Protein AF-A0A0P4VSK5-F1 (afdb_monomer_lite)

Radius of gyration: 27.65 Å; chains: 1; bounding box: 64×19×90 Å

Foldseek 3Di:
DVVVVVCVVVVVVVVCVVVCVVLCVVQQCVVVLVVVLVVVVVVLVVVLVVLVVPFDFDDDPVDTDRDDDVVSVVVNVVSVVVNVVVVVVSVVVSVVSVVVSVVVVVVVVVVVVVVVVVD

Sequence (119 aa):
MIWYLFKKYNSPLSLCQSRNHAQYTTVLPLPKTCLWLCVVGIVWVTGFALILTAGEPRKKNDGVIFVTMPFIEHMRWYHVFAFLWVTQFILACQDVTIAGAVAQWYFTRSGLHQDIKVS

Organism: Scylla olivacea (NCBI:txid85551)

InterPro domains:
  IPR007603 Choline transporter-like [PF04515] (32-109)
  IPR007603 Choline transporter-like [PTHR12385] (35-110)

pLDDT: mean 75.81, std 9.79, range [49.34, 91.19]

Structure (mmCIF, N/CA/C/O backbone):
data_AF-A0A0P4VSK5-F1
#
_entry.id   AF-A0A0P4VSK5-F1
#
loop_
_atom_site.group_PDB
_atom_site.id
_atom_site.type_symbol
_atom_site.label_atom_id
_atom_site.label_alt_id
_atom_site.label_comp_id
_atom_site.label_asym_id
_atom_site.label_entity_id
_atom_site.label_seq_id
_atom_site.pdbx_PDB_ins_code
_atom_site.Cartn_x
_atom_site.Cartn_y
_atom_site.Cartn_z
_atom_site.occupancy
_atom_site.B_iso_or_equiv
_atom_site.auth_seq_id
_atom_site.auth_comp_id
_atom_site.auth_asym_id
_atom_site.auth_atom_id
_atom_site.pdbx_PDB_model_num
ATOM 1 N N . MET A 1 1 ? -16.384 -9.013 53.818 1.00 65.75 1 MET A N 1
ATOM 2 C CA . MET A 1 1 ? -17.085 -8.114 52.869 1.00 65.75 1 MET A CA 1
ATOM 3 C C . MET A 1 1 ? -16.138 -7.487 51.836 1.00 65.75 1 MET A C 1
ATOM 5 O O . MET A 1 1 ? -16.390 -7.639 50.649 1.00 65.75 1 MET A O 1
ATOM 9 N N . ILE A 1 2 ? -15.012 -6.886 52.242 1.00 70.75 2 ILE A N 1
ATOM 10 C CA . ILE A 1 2 ? -14.027 -6.237 51.340 1.00 70.75 2 ILE A CA 1
ATOM 11 C C . ILE A 1 2 ? -13.449 -7.174 50.258 1.00 70.75 2 ILE A C 1
ATOM 13 O O . ILE A 1 2 ? -13.354 -6.785 49.099 1.00 70.75 2 ILE A O 1
ATOM 17 N N 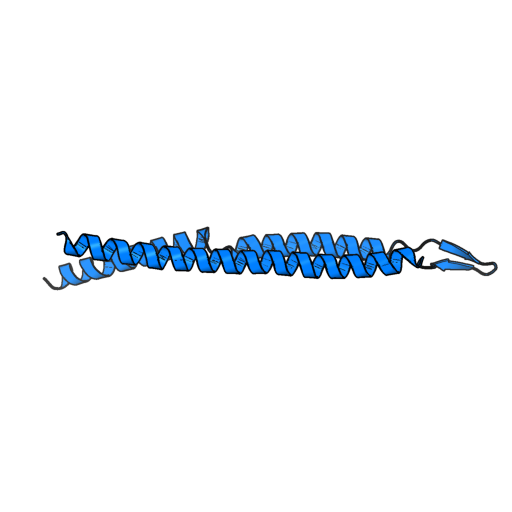. TRP A 1 3 ? -13.153 -8.437 50.589 1.00 65.19 3 TRP A N 1
ATOM 18 C CA . TRP A 1 3 ? -12.636 -9.421 49.620 1.00 65.19 3 TRP A CA 1
ATOM 19 C C . TRP A 1 3 ? -13.635 -9.757 48.496 1.00 65.19 3 TRP A C 1
ATOM 21 O O . TRP A 1 3 ? -13.253 -9.972 47.348 1.00 65.19 3 TRP A O 1
ATOM 31 N N . TYR A 1 4 ? -14.934 -9.729 48.807 1.00 70.88 4 TYR A N 1
ATOM 32 C CA . TYR A 1 4 ? -16.010 -9.955 47.838 1.00 70.88 4 TYR A CA 1
ATOM 33 C C . TYR A 1 4 ? -16.141 -8.781 46.861 1.00 70.88 4 TYR A C 1
ATOM 35 O O . TYR A 1 4 ? -16.331 -8.985 45.664 1.00 70.88 4 TYR A O 1
ATOM 43 N N . LEU A 1 5 ? -15.975 -7.554 47.364 1.00 69.44 5 LEU A N 1
ATOM 44 C CA . LEU A 1 5 ? -15.978 -6.342 46.548 1.00 69.44 5 LEU A CA 1
ATOM 45 C C . LEU A 1 5 ? -14.732 -6.263 45.657 1.00 69.44 5 LEU A C 1
ATOM 47 O O . LEU A 1 5 ? -14.860 -5.985 44.469 1.00 69.44 5 LEU A O 1
ATOM 51 N N . PHE A 1 6 ? -13.553 -6.611 46.179 1.00 74.19 6 PHE A N 1
ATOM 52 C CA . PHE A 1 6 ? -12.314 -6.663 45.396 1.00 74.19 6 PHE A CA 1
ATOM 53 C C . PHE A 1 6 ? -12.400 -7.689 44.256 1.00 74.19 6 PHE A C 1
ATOM 55 O O . PHE A 1 6 ? -12.086 -7.386 43.104 1.00 74.19 6 PHE A O 1
ATOM 62 N N . LYS A 1 7 ? -12.919 -8.890 44.546 1.00 70.12 7 LYS A N 1
ATOM 63 C CA . LYS A 1 7 ? -13.126 -9.930 43.531 1.00 70.12 7 LYS A CA 1
ATOM 64 C C . LYS A 1 7 ? -14.167 -9.518 42.488 1.00 70.12 7 LYS A C 1
ATOM 66 O O . LYS A 1 7 ? -13.972 -9.801 41.308 1.00 70.12 7 LYS A O 1
ATOM 71 N N . LYS A 1 8 ? -15.231 -8.815 42.889 1.00 70.38 8 LYS A N 1
ATOM 72 C CA . LYS A 1 8 ? -16.289 -8.324 41.990 1.00 70.38 8 LYS A CA 1
ATOM 73 C C . LYS A 1 8 ? -15.850 -7.145 41.113 1.00 70.38 8 LYS A C 1
ATOM 75 O O . LYS A 1 8 ? -16.377 -7.002 40.019 1.00 70.38 8 LYS A O 1
ATOM 80 N N . TYR A 1 9 ? -14.871 -6.348 41.545 1.00 66.19 9 TYR A N 1
ATOM 81 C CA . TYR A 1 9 ? -14.312 -5.254 40.741 1.00 66.19 9 TYR A CA 1
ATOM 82 C C . TYR A 1 9 ? -13.210 -5.728 39.776 1.00 66.19 9 TYR A C 1
ATOM 84 O O . TYR A 1 9 ? -13.137 -5.269 38.639 1.00 66.19 9 TYR A O 1
ATOM 92 N N . ASN A 1 10 ? -12.377 -6.688 40.192 1.00 65.25 10 ASN A N 1
ATOM 93 C CA . ASN A 1 10 ? -11.242 -7.160 39.388 1.00 65.25 10 ASN A CA 1
ATOM 94 C C . ASN A 1 10 ? -11.625 -8.214 38.322 1.00 65.25 10 ASN A C 1
ATOM 96 O O . ASN A 1 10 ? -10.932 -8.387 37.319 1.00 65.25 10 ASN A O 1
ATOM 100 N N . SER A 1 11 ? -12.744 -8.920 38.504 1.00 70.69 11 SER A N 1
ATOM 101 C CA . SER A 1 11 ? -13.265 -9.903 37.536 1.00 70.69 11 SER A CA 1
ATOM 102 C C . SER A 1 11 ? -13.764 -9.293 36.211 1.00 70.69 11 SER A C 1
ATOM 104 O O . SER A 1 11 ? -13.343 -9.774 35.160 1.00 70.69 11 SER A O 1
ATOM 106 N N . PRO A 1 12 ? -14.578 -8.218 36.184 1.00 67.25 12 PRO A N 1
ATOM 107 C CA . PRO A 1 12 ? -14.945 -7.560 34.931 1.00 67.25 12 PRO A CA 1
ATOM 108 C C . PRO A 1 12 ? -13.762 -6.817 34.306 1.00 67.25 12 PRO A C 1
ATOM 110 O O . PRO A 1 12 ? -13.695 -6.717 33.087 1.00 67.25 12 PRO A O 1
ATOM 113 N N . LEU A 1 13 ? -12.802 -6.339 35.109 1.00 69.56 13 LEU A N 1
ATOM 114 C CA . LEU A 1 13 ? -11.595 -5.684 34.601 1.00 69.56 13 LEU A CA 1
ATOM 115 C C . LEU A 1 13 ? -10.686 -6.674 33.858 1.00 69.56 13 LEU A C 1
ATOM 117 O O . LEU A 1 13 ? -10.235 -6.384 32.755 1.00 69.56 13 LEU A O 1
ATOM 121 N N . SER A 1 14 ? -10.479 -7.869 34.417 1.00 65.50 14 SER A N 1
ATOM 122 C CA . SER A 1 14 ? -9.711 -8.944 33.771 1.00 65.50 14 SER A CA 1
ATOM 123 C C . SER A 1 14 ? -10.427 -9.542 32.554 1.00 65.50 14 SER A C 1
ATOM 125 O O . SER A 1 14 ? -9.765 -9.852 31.564 1.00 65.50 14 SER A O 1
ATOM 127 N N . LEU A 1 15 ? -11.764 -9.622 32.564 1.00 65.38 15 LEU A N 1
ATOM 128 C CA . LEU A 1 15 ? -12.562 -9.983 31.384 1.00 65.38 15 LEU A CA 1
ATOM 129 C C . LEU A 1 15 ? -12.510 -8.903 30.298 1.00 65.38 15 LEU A C 1
ATOM 131 O O . LEU A 1 15 ? -12.319 -9.238 29.133 1.00 65.38 15 LEU A O 1
ATOM 135 N N . CYS A 1 16 ? -12.611 -7.619 30.654 1.00 61.09 16 CYS A N 1
ATOM 136 C CA . CYS A 1 16 ? -12.407 -6.513 29.720 1.00 61.09 16 CYS A CA 1
ATOM 137 C C . CYS A 1 16 ? -10.995 -6.549 29.147 1.00 61.09 16 CYS A C 1
ATOM 139 O O . CYS A 1 16 ? -10.850 -6.459 27.941 1.00 61.09 16 CYS A O 1
ATOM 141 N N . GLN A 1 17 ? -9.960 -6.751 29.960 1.00 69.50 17 GLN A N 1
ATOM 142 C CA . GLN A 1 17 ? -8.585 -6.828 29.475 1.00 69.50 17 GLN A CA 1
ATOM 143 C C . GLN A 1 17 ? -8.368 -8.036 28.553 1.00 69.50 17 GLN A C 1
ATOM 145 O O . GLN A 1 17 ? -7.828 -7.872 27.464 1.00 69.50 17 GLN A O 1
ATOM 150 N N . SER A 1 18 ? -8.859 -9.224 28.914 1.00 62.81 18 SER A N 1
ATOM 151 C CA . SER A 1 18 ? -8.782 -10.428 28.073 1.00 62.81 18 SER A CA 1
ATOM 152 C C . SER A 1 18 ? -9.552 -10.267 26.753 1.00 62.81 18 SER A C 1
ATOM 154 O O . SER A 1 18 ? -9.024 -10.579 25.684 1.00 62.81 18 SER A O 1
ATOM 156 N N . ARG A 1 19 ? -10.756 -9.680 26.796 1.00 62.22 19 ARG A N 1
ATOM 157 C CA . ARG A 1 19 ? -11.553 -9.366 25.603 1.00 62.22 19 ARG A CA 1
ATOM 158 C C . ARG A 1 19 ? -10.923 -8.251 24.774 1.00 62.22 19 ARG A C 1
ATOM 160 O O . ARG A 1 19 ? -10.973 -8.329 23.558 1.00 62.22 19 ARG A O 1
ATOM 167 N N . ASN A 1 20 ? -10.279 -7.266 25.396 1.00 62.28 20 ASN A N 1
ATOM 168 C CA . ASN A 1 20 ? -9.534 -6.205 24.722 1.00 62.28 20 ASN A CA 1
ATOM 169 C C . ASN A 1 20 ? -8.287 -6.758 24.037 1.00 62.28 20 ASN A C 1
ATOM 171 O O . ASN A 1 20 ? -8.023 -6.346 22.923 1.00 62.28 20 ASN A O 1
ATOM 175 N N . HIS A 1 21 ? -7.557 -7.706 24.633 1.00 57.56 21 HIS A N 1
ATOM 176 C CA . HIS A 1 21 ? -6.439 -8.385 23.972 1.00 57.56 21 HIS A CA 1
ATOM 177 C C . HIS A 1 21 ? -6.920 -9.243 22.796 1.00 57.56 21 HIS A C 1
ATOM 179 O O . HIS A 1 21 ? -6.344 -9.159 21.714 1.00 57.56 21 HIS A O 1
ATOM 185 N N . ALA A 1 22 ? -8.001 -10.012 22.957 1.00 59.69 22 ALA A N 1
ATOM 186 C CA . ALA A 1 22 ? -8.590 -10.788 21.865 1.00 59.69 22 ALA A CA 1
ATOM 187 C C . ALA A 1 22 ? -9.117 -9.878 20.744 1.00 59.69 22 ALA A C 1
ATOM 189 O O . ALA A 1 22 ? -8.739 -10.065 19.591 1.00 59.69 22 ALA A O 1
ATOM 190 N N . GLN A 1 23 ? -9.888 -8.838 21.090 1.00 61.38 23 GLN A N 1
ATOM 191 C CA . GLN A 1 23 ? -10.369 -7.823 20.157 1.00 61.38 23 GLN A CA 1
ATOM 192 C C . GLN A 1 23 ? -9.193 -7.115 19.488 1.00 61.38 23 GLN A C 1
ATOM 194 O O . GLN A 1 23 ? -9.170 -7.120 18.271 1.00 61.38 23 GLN A O 1
ATOM 199 N N . TYR A 1 24 ? -8.181 -6.616 20.209 1.00 56.50 24 TYR A N 1
ATOM 200 C CA . TYR A 1 24 ? -6.983 -5.996 19.621 1.00 56.50 24 TYR A CA 1
ATOM 201 C C . TYR A 1 24 ? -6.272 -6.946 18.648 1.00 56.50 24 TYR A C 1
ATOM 203 O O . TYR A 1 24 ? -5.869 -6.529 17.574 1.00 56.50 24 TYR A O 1
ATOM 211 N N . THR A 1 25 ? -6.163 -8.237 18.954 1.00 57.03 25 THR A N 1
ATOM 212 C CA . THR A 1 25 ? -5.457 -9.197 18.083 1.00 57.03 25 THR A CA 1
ATOM 213 C C . THR A 1 25 ? -6.277 -9.572 16.834 1.00 57.03 25 THR A C 1
ATOM 215 O O . THR A 1 25 ? -5.725 -9.880 15.769 1.00 57.03 25 THR A O 1
ATOM 218 N N . THR A 1 26 ? -7.610 -9.520 16.922 1.00 57.53 26 THR A N 1
ATOM 219 C CA . THR A 1 26 ? -8.513 -9.760 15.784 1.00 57.53 26 THR A CA 1
ATOM 220 C C . THR A 1 26 ? -8.815 -8.507 14.962 1.00 57.53 26 THR A C 1
ATOM 222 O O . THR A 1 26 ? -8.938 -8.628 13.747 1.00 57.53 26 THR A O 1
ATOM 225 N N . VAL A 1 27 ? -8.894 -7.328 15.592 1.00 59.00 27 VAL A N 1
ATOM 226 C CA . VAL A 1 27 ? -9.326 -6.058 14.984 1.00 59.00 27 VAL A CA 1
ATOM 227 C C . VAL A 1 27 ? -8.193 -5.081 14.716 1.00 59.00 27 VAL A C 1
ATOM 229 O O . VAL A 1 27 ? -8.394 -4.241 13.849 1.00 59.00 27 VAL A O 1
ATOM 232 N N . LEU A 1 28 ? -7.025 -5.156 15.384 1.00 62.44 28 LEU A N 1
ATOM 233 C CA . LEU A 1 28 ? -5.876 -4.392 14.896 1.00 62.44 28 LEU A CA 1
ATOM 234 C C . LEU A 1 28 ? -5.382 -5.088 13.645 1.00 62.44 28 LEU A C 1
ATOM 236 O O . LEU A 1 28 ? -4.822 -6.190 13.719 1.00 62.44 28 LEU A O 1
ATOM 240 N N . PRO A 1 29 ? -5.546 -4.438 12.488 1.00 62.81 29 PRO A N 1
ATOM 241 C CA . PRO A 1 29 ? -5.049 -4.991 11.254 1.00 62.81 29 PRO A CA 1
ATOM 242 C C . PRO A 1 29 ? -3.524 -4.932 11.233 1.00 62.81 29 PRO A C 1
ATOM 244 O O . PRO A 1 29 ? -2.943 -5.633 10.422 1.00 62.81 29 PRO A O 1
ATOM 247 N N . LEU A 1 30 ? -2.881 -4.164 12.132 1.00 65.81 30 LEU A N 1
ATOM 248 C CA . LEU A 1 30 ? -1.472 -3.766 12.066 1.00 65.81 30 LEU A CA 1
ATOM 249 C C . LEU A 1 30 ? -0.514 -4.871 11.591 1.00 65.81 30 LEU A C 1
ATOM 251 O O . LEU A 1 30 ? 0.204 -4.619 10.629 1.00 65.81 30 LEU A O 1
ATOM 255 N N . PRO A 1 31 ? -0.502 -6.103 12.145 1.00 70.12 31 PRO A N 1
ATOM 256 C CA . PRO A 1 31 ? 0.433 -7.117 11.656 1.00 70.12 31 PRO A CA 1
ATOM 257 C C . PRO A 1 31 ? 0.059 -7.628 10.254 1.00 70.12 31 PRO A C 1
ATOM 259 O O . PRO A 1 31 ? 0.923 -7.876 9.417 1.00 70.12 31 PRO A O 1
ATOM 262 N N . LYS A 1 32 ? -1.242 -7.777 9.988 1.00 72.50 32 LYS A N 1
ATOM 263 C CA . LYS A 1 32 ? -1.802 -8.374 8.768 1.00 72.50 32 LYS A CA 1
ATOM 264 C C . LYS A 1 32 ? -1.806 -7.381 7.597 1.00 72.50 32 LYS A C 1
ATOM 266 O O . LYS A 1 32 ? -1.516 -7.761 6.468 1.00 72.50 32 LYS A O 1
ATOM 271 N N . THR A 1 33 ? -2.083 -6.104 7.851 1.00 76.69 33 THR A N 1
ATOM 272 C CA . THR A 1 33 ? -2.061 -5.039 6.841 1.00 76.69 33 THR A CA 1
ATOM 273 C C . THR A 1 33 ? -0.654 -4.572 6.527 1.00 76.69 33 THR A C 1
ATOM 275 O O . THR A 1 33 ? -0.389 -4.275 5.366 1.00 76.69 33 THR A O 1
ATOM 278 N N . CYS A 1 34 ? 0.271 -4.586 7.496 1.00 77.19 34 CYS A N 1
ATOM 279 C CA . CYS A 1 34 ? 1.691 -4.395 7.199 1.00 77.19 34 CYS A CA 1
ATOM 280 C C . CYS A 1 34 ? 2.208 -5.485 6.254 1.00 77.19 34 CYS A C 1
ATOM 282 O O . CYS A 1 34 ? 2.873 -5.160 5.279 1.00 77.19 34 CYS A O 1
ATOM 284 N N . LEU A 1 35 ? 1.835 -6.755 6.464 1.00 82.38 35 LEU A N 1
ATOM 285 C CA . LEU A 1 35 ? 2.173 -7.839 5.531 1.00 82.38 35 LEU A CA 1
ATOM 286 C C . LEU A 1 35 ? 1.628 -7.580 4.119 1.00 82.38 35 LEU A C 1
ATOM 288 O O . LEU A 1 35 ? 2.367 -7.722 3.148 1.00 82.38 35 LEU A O 1
ATOM 292 N N . TRP A 1 36 ? 0.368 -7.151 3.995 1.00 81.56 36 TRP A N 1
ATOM 293 C CA . TRP A 1 36 ? -0.225 -6.835 2.692 1.00 81.56 36 TRP A CA 1
ATOM 294 C C . TRP A 1 36 ? 0.478 -5.663 1.993 1.00 81.56 36 TRP A C 1
ATOM 296 O O . TRP A 1 36 ? 0.798 -5.754 0.809 1.00 81.56 36 TRP A O 1
ATOM 306 N N . LEU A 1 37 ? 0.800 -4.597 2.731 1.00 83.31 37 LEU A N 1
ATOM 307 C CA . LEU A 1 37 ? 1.578 -3.466 2.219 1.00 83.31 37 LEU A CA 1
ATOM 308 C C . LEU A 1 37 ? 2.981 -3.888 1.770 1.00 83.31 37 LEU A C 1
ATOM 310 O O . LEU A 1 37 ? 3.435 -3.451 0.715 1.00 83.31 37 LEU A O 1
ATOM 314 N N . CYS A 1 38 ? 3.655 -4.756 2.528 1.00 85.62 38 CYS A N 1
ATOM 315 C CA . CYS A 1 38 ? 4.967 -5.281 2.158 1.00 85.62 38 CYS A CA 1
ATOM 316 C C . CYS A 1 38 ? 4.904 -6.118 0.875 1.00 85.62 38 CYS A C 1
ATOM 318 O O . CYS A 1 38 ? 5.738 -5.930 -0.004 1.00 85.62 38 CYS A O 1
ATOM 320 N N . VAL A 1 39 ? 3.910 -7.001 0.731 1.00 88.31 39 VAL A N 1
ATOM 321 C CA . VAL A 1 39 ? 3.731 -7.817 -0.484 1.00 88.31 39 VAL A CA 1
ATOM 322 C C . VAL A 1 39 ? 3.449 -6.935 -1.699 1.00 88.31 39 VAL A C 1
ATOM 324 O O . VAL A 1 39 ? 4.107 -7.088 -2.726 1.00 88.31 39 VAL A O 1
ATOM 327 N N . VAL A 1 40 ? 2.528 -5.975 -1.573 1.00 87.00 40 VAL A N 1
ATOM 328 C CA . VAL A 1 40 ? 2.234 -5.007 -2.641 1.00 87.00 40 VAL A CA 1
ATOM 329 C C . VAL A 1 40 ? 3.485 -4.198 -2.990 1.00 87.00 40 VAL A C 1
ATOM 331 O O . VAL A 1 40 ? 3.792 -4.038 -4.167 1.00 87.00 40 VAL A O 1
ATOM 334 N N . GLY A 1 41 ? 4.250 -3.757 -1.988 1.00 87.62 41 GLY A N 1
ATOM 335 C CA . GLY A 1 41 ? 5.521 -3.063 -2.180 1.00 87.62 41 GLY A CA 1
ATOM 336 C C . GLY A 1 41 ? 6.547 -3.899 -2.946 1.00 87.62 41 GLY A C 1
ATOM 337 O O . GLY A 1 41 ? 7.139 -3.399 -3.896 1.00 87.62 41 GLY A O 1
ATOM 338 N N . ILE A 1 42 ? 6.722 -5.177 -2.594 1.00 90.00 42 ILE A N 1
ATOM 339 C CA . ILE A 1 42 ? 7.660 -6.085 -3.275 1.00 90.00 42 ILE A CA 1
ATOM 340 C C . ILE A 1 42 ? 7.255 -6.282 -4.738 1.00 90.00 42 ILE A C 1
ATOM 342 O O . ILE A 1 42 ? 8.080 -6.075 -5.625 1.00 90.00 42 ILE A O 1
ATOM 346 N N . VAL A 1 43 ? 5.985 -6.616 -4.998 1.00 89.06 43 VAL A N 1
ATOM 347 C CA . VAL A 1 43 ? 5.464 -6.790 -6.366 1.00 89.06 43 VAL A CA 1
ATOM 348 C C . VAL A 1 43 ? 5.659 -5.511 -7.185 1.00 89.06 43 VAL A C 1
ATOM 350 O O . VAL A 1 43 ? 6.064 -5.570 -8.347 1.00 89.06 43 VAL A O 1
ATOM 353 N N . TRP A 1 44 ? 5.440 -4.347 -6.569 1.00 87.56 44 TRP A N 1
ATOM 354 C CA . TRP A 1 44 ? 5.608 -3.059 -7.232 1.00 87.56 44 TRP A CA 1
ATOM 355 C C . TRP A 1 44 ? 7.068 -2.725 -7.550 1.00 87.56 44 TRP A C 1
ATOM 357 O O . TRP A 1 44 ? 7.374 -2.265 -8.650 1.00 87.56 44 TRP A O 1
ATOM 367 N N . VAL A 1 45 ? 7.983 -2.989 -6.613 1.00 87.88 45 VAL A N 1
ATOM 368 C CA . VAL A 1 45 ? 9.429 -2.809 -6.812 1.00 87.88 45 VAL A CA 1
ATOM 369 C C . VAL A 1 45 ? 9.929 -3.714 -7.935 1.00 87.88 45 VAL A C 1
ATOM 371 O O . VAL A 1 45 ? 10.702 -3.259 -8.778 1.00 87.88 45 VAL A O 1
ATOM 374 N N . THR A 1 46 ? 9.449 -4.959 -8.011 1.00 87.81 46 THR A N 1
ATOM 375 C CA . THR A 1 46 ? 9.753 -5.852 -9.137 1.00 87.81 46 THR A CA 1
ATOM 376 C C . THR A 1 46 ? 9.238 -5.275 -10.457 1.00 87.81 46 THR A C 1
ATOM 378 O O . THR A 1 46 ? 9.997 -5.218 -11.420 1.00 87.81 46 THR A O 1
ATOM 381 N N . GLY A 1 47 ? 8.000 -4.772 -10.506 1.00 87.12 47 GLY A N 1
ATOM 382 C CA . GLY A 1 47 ? 7.450 -4.113 -11.698 1.00 87.12 47 GLY A CA 1
ATOM 383 C C . GLY A 1 47 ? 8.275 -2.903 -12.151 1.00 87.12 47 GLY A C 1
ATOM 384 O O . GLY A 1 47 ? 8.597 -2.770 -13.331 1.00 87.12 47 GLY A O 1
ATOM 385 N N . PHE A 1 48 ? 8.708 -2.061 -11.211 1.00 86.00 48 PHE A N 1
ATOM 386 C CA . PHE A 1 48 ? 9.575 -0.923 -11.510 1.00 86.00 48 PHE A CA 1
ATOM 387 C C . PHE A 1 48 ? 10.953 -1.363 -12.030 1.00 86.00 48 PHE A C 1
ATOM 389 O O . PHE A 1 48 ? 11.439 -0.815 -13.017 1.00 86.00 48 PHE A O 1
ATOM 396 N N . ALA A 1 49 ? 11.560 -2.390 -11.426 1.00 85.38 49 ALA A N 1
ATOM 397 C CA . ALA A 1 49 ? 12.839 -2.946 -11.872 1.00 85.38 49 ALA A CA 1
ATOM 398 C C . ALA A 1 49 ? 12.766 -3.516 -13.302 1.00 85.38 49 ALA A C 1
ATOM 400 O O . ALA A 1 49 ? 13.696 -3.335 -14.094 1.00 85.38 49 ALA A O 1
ATOM 401 N N . LEU A 1 50 ? 11.643 -4.149 -13.659 1.00 85.00 50 LEU A N 1
ATOM 402 C CA . LEU A 1 50 ? 11.387 -4.625 -15.020 1.00 85.00 50 LEU A CA 1
ATOM 403 C C . LEU A 1 50 ? 11.294 -3.463 -16.020 1.00 85.00 50 LEU A C 1
ATOM 405 O O . LEU A 1 50 ? 11.898 -3.537 -17.087 1.00 85.00 50 LEU A O 1
ATOM 409 N N . ILE A 1 51 ? 10.621 -2.363 -15.662 1.00 85.25 51 ILE A N 1
ATOM 410 C CA . ILE A 1 51 ? 10.518 -1.164 -16.515 1.00 85.25 51 ILE A CA 1
ATOM 411 C C . ILE A 1 51 ? 11.888 -0.510 -16.737 1.00 85.25 51 ILE A C 1
ATOM 413 O O . ILE A 1 51 ? 12.184 -0.077 -17.848 1.00 85.25 51 ILE A O 1
ATOM 417 N N . LEU A 1 52 ? 12.744 -0.466 -15.711 1.00 80.38 52 LEU A N 1
ATOM 418 C CA . LEU A 1 52 ? 14.107 0.065 -15.842 1.00 80.38 52 LEU A CA 1
ATOM 419 C C . LEU A 1 52 ? 14.991 -0.787 -16.762 1.00 80.38 52 LEU A C 1
ATOM 421 O O . LEU A 1 52 ? 15.898 -0.262 -17.401 1.00 80.38 52 LEU A O 1
ATOM 425 N N . THR A 1 53 ? 14.719 -2.090 -16.832 1.00 81.25 53 THR A N 1
ATOM 426 C CA . THR A 1 53 ? 15.499 -3.054 -17.622 1.00 81.25 53 THR A CA 1
ATOM 427 C C . THR A 1 53 ? 14.995 -3.169 -19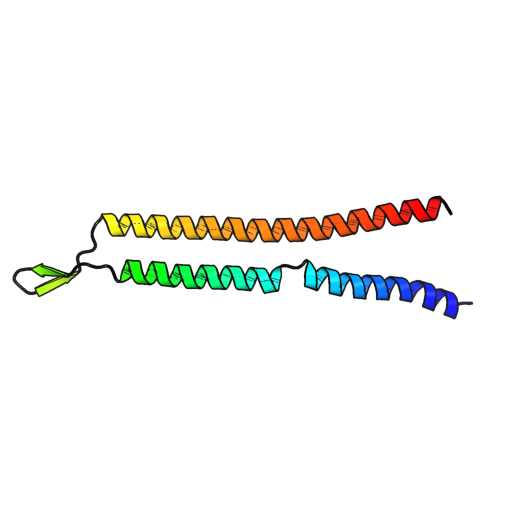.068 1.00 81.25 53 THR A C 1
ATOM 429 O O . THR A 1 53 ? 15.702 -3.686 -19.926 1.00 81.25 53 THR A O 1
ATOM 432 N N . ALA A 1 54 ? 13.806 -2.644 -19.380 1.00 77.56 54 ALA A N 1
ATOM 433 C CA . ALA A 1 54 ? 13.140 -2.760 -20.683 1.00 77.56 54 ALA A CA 1
ATOM 434 C C . ALA A 1 54 ? 13.762 -1.919 -21.829 1.00 77.56 54 ALA A C 1
ATOM 436 O O . ALA A 1 54 ? 13.086 -1.608 -22.808 1.00 77.56 54 ALA A O 1
ATOM 437 N N . GLY A 1 55 ? 15.035 -1.524 -21.732 1.00 71.25 55 GLY A N 1
ATOM 438 C CA . GLY A 1 55 ? 15.721 -0.758 -22.776 1.00 71.25 55 GLY A CA 1
ATOM 439 C C . GLY A 1 55 ? 15.991 -1.594 -24.032 1.00 71.25 55 GLY A C 1
ATOM 440 O O . GLY A 1 55 ? 16.630 -2.641 -23.958 1.00 71.25 55 GLY A O 1
ATOM 441 N N . GLU A 1 56 ? 15.558 -1.119 -25.203 1.00 70.19 56 GLU A N 1
ATOM 442 C CA . GLU A 1 56 ? 15.836 -1.794 -26.476 1.00 70.19 56 GLU A CA 1
ATOM 443 C C . GLU A 1 56 ? 17.255 -1.473 -26.988 1.00 70.19 56 GLU A C 1
ATOM 445 O O . GLU A 1 56 ? 17.638 -0.296 -27.066 1.00 70.19 56 GLU A O 1
ATOM 450 N N . PRO A 1 57 ? 18.051 -2.490 -27.378 1.00 68.31 57 PRO A N 1
ATOM 451 C CA . PRO A 1 57 ? 19.366 -2.274 -27.966 1.00 68.31 57 PRO A CA 1
ATOM 452 C C . PRO A 1 57 ? 19.222 -1.755 -29.402 1.00 68.31 57 PRO A C 1
ATOM 454 O O . PRO A 1 57 ? 18.844 -2.485 -30.318 1.00 68.31 57 PRO A O 1
ATOM 457 N N . ARG A 1 58 ? 19.570 -0.485 -29.629 1.00 70.56 58 ARG A N 1
ATOM 458 C CA . ARG A 1 58 ? 19.644 0.106 -30.971 1.00 70.56 58 ARG A CA 1
ATOM 459 C C . ARG A 1 58 ? 21.086 0.074 -31.461 1.00 70.56 58 ARG A C 1
ATOM 461 O O . ARG A 1 58 ? 21.984 0.654 -30.848 1.00 70.56 58 ARG A O 1
ATOM 468 N N . LYS A 1 59 ? 21.310 -0.603 -32.589 1.00 67.75 59 LYS A N 1
ATOM 469 C CA . LYS A 1 59 ? 22.621 -0.662 -33.244 1.00 67.75 59 LYS A CA 1
ATOM 470 C C . LYS A 1 59 ? 22.907 0.692 -33.900 1.00 67.75 59 LYS A C 1
ATOM 472 O O . LYS A 1 59 ? 22.173 1.118 -34.789 1.00 67.75 59 LYS A O 1
ATOM 477 N N . LYS A 1 60 ? 23.952 1.376 -33.445 1.00 69.31 60 LYS A N 1
ATOM 478 C CA . LYS A 1 60 ? 24.520 2.566 -34.089 1.00 69.31 60 LYS A CA 1
ATOM 479 C C . LYS A 1 60 ? 25.858 2.161 -34.716 1.00 69.31 60 LYS A C 1
ATOM 481 O O . LYS A 1 60 ? 26.462 1.195 -34.262 1.00 69.31 60 LYS A O 1
ATOM 486 N N . ASN A 1 61 ? 26.295 2.859 -35.767 1.00 73.00 61 ASN A N 1
ATOM 487 C CA . ASN A 1 61 ? 27.454 2.465 -36.587 1.00 73.00 61 ASN A CA 1
ATOM 488 C C 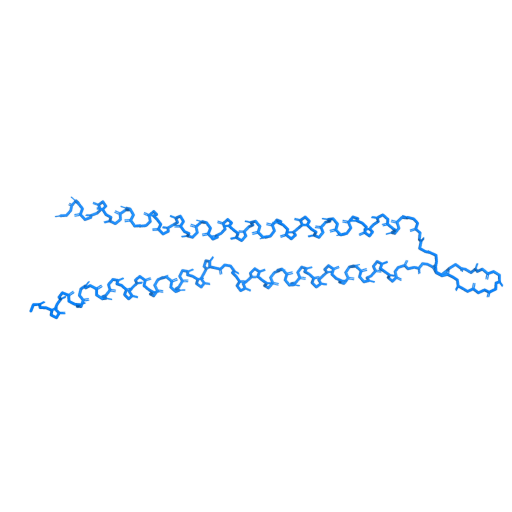. ASN A 1 61 ? 28.737 2.133 -35.788 1.00 73.00 61 ASN A C 1
ATOM 490 O O . ASN A 1 61 ? 29.499 1.295 -36.251 1.00 73.00 61 ASN A O 1
ATOM 494 N N . ASP A 1 62 ? 28.904 2.677 -34.574 1.00 73.69 62 ASP A N 1
ATOM 495 C CA . ASP A 1 62 ? 30.073 2.445 -33.709 1.00 73.69 62 ASP A CA 1
ATOM 496 C C . ASP A 1 62 ? 29.759 1.743 -32.363 1.00 73.69 62 ASP A C 1
ATOM 498 O O . ASP A 1 62 ? 30.596 1.729 -31.463 1.00 73.69 62 ASP A O 1
ATOM 502 N N . GLY A 1 63 ? 28.561 1.163 -32.171 1.00 71.56 63 GLY A N 1
ATOM 503 C CA . GLY A 1 63 ? 28.227 0.443 -30.929 1.00 71.56 63 GLY A CA 1
ATOM 504 C C . GLY A 1 63 ? 26.738 0.163 -30.687 1.00 71.56 63 GLY A C 1
ATOM 505 O O . GLY A 1 63 ? 25.865 0.550 -31.465 1.00 71.56 63 GLY A O 1
ATOM 506 N N . VAL A 1 64 ? 26.429 -0.519 -29.580 1.00 75.12 64 VAL A N 1
ATOM 507 C CA . VAL A 1 64 ? 25.048 -0.762 -29.126 1.00 75.12 64 VAL A CA 1
ATOM 508 C C . VAL A 1 64 ? 24.696 0.275 -28.064 1.00 75.12 64 VAL A C 1
ATOM 510 O O . VAL A 1 64 ? 25.327 0.319 -27.013 1.00 75.12 64 VAL A O 1
ATOM 513 N N . ILE A 1 65 ? 23.696 1.111 -28.341 1.00 73.44 65 ILE A N 1
ATOM 514 C CA . ILE A 1 65 ? 23.155 2.073 -27.375 1.00 73.44 65 ILE A CA 1
ATOM 515 C C . ILE A 1 65 ? 21.754 1.633 -26.954 1.00 73.44 65 ILE A C 1
ATOM 517 O O . ILE A 1 65 ? 20.914 1.316 -27.796 1.00 73.44 65 ILE A O 1
ATOM 521 N N . PHE A 1 66 ? 21.494 1.619 -25.649 1.00 70.19 66 PHE A N 1
ATOM 522 C CA . PHE A 1 66 ? 20.156 1.392 -25.109 1.00 70.19 66 PHE A CA 1
ATOM 523 C C . PHE A 1 66 ? 19.406 2.719 -25.128 1.00 70.19 66 PHE A C 1
ATOM 525 O O . PHE A 1 66 ? 19.742 3.639 -24.384 1.00 70.19 66 PHE A O 1
ATOM 532 N N . VAL A 1 67 ? 18.432 2.848 -26.027 1.00 68.94 67 VAL A N 1
ATOM 533 C CA . VAL A 1 67 ? 17.630 4.070 -26.146 1.00 68.94 67 VAL A CA 1
ATOM 534 C C . VAL A 1 67 ? 16.273 3.805 -25.518 1.00 68.94 67 VAL A C 1
ATOM 536 O O . VAL A 1 67 ? 15.484 3.023 -26.044 1.00 68.94 67 VAL A O 1
ATOM 539 N N . THR A 1 68 ? 15.988 4.472 -24.403 1.00 67.56 68 THR A N 1
ATOM 540 C CA . THR A 1 68 ? 14.668 4.421 -23.772 1.00 67.56 68 THR A CA 1
ATOM 541 C C . THR A 1 68 ? 13.650 5.104 -24.679 1.00 67.56 68 THR A C 1
ATOM 543 O O . THR A 1 68 ? 13.790 6.278 -25.026 1.00 67.56 68 THR A O 1
ATOM 546 N N . MET A 1 69 ? 12.622 4.365 -25.090 1.00 73.06 69 MET A N 1
ATOM 547 C CA . MET A 1 69 ? 11.537 4.909 -25.902 1.00 73.06 69 MET A CA 1
ATOM 548 C C . MET A 1 69 ? 10.711 5.915 -25.080 1.00 73.06 69 MET A C 1
ATOM 550 O O . MET A 1 69 ? 10.459 5.666 -23.899 1.00 73.06 69 MET A O 1
ATOM 554 N N . PRO A 1 70 ? 10.207 7.012 -25.678 1.00 74.56 70 PRO A N 1
ATOM 555 C CA . PRO A 1 70 ? 9.394 8.005 -24.962 1.00 74.56 70 PRO A CA 1
ATOM 556 C C . PRO A 1 70 ? 8.113 7.406 -24.353 1.00 74.56 70 PRO A C 1
ATOM 558 O O . PRO A 1 70 ? 7.577 7.931 -23.380 1.00 74.56 70 PRO A O 1
ATOM 561 N N . PHE A 1 71 ? 7.640 6.276 -24.881 1.00 76.75 71 PHE A N 1
ATOM 562 C CA . PHE A 1 71 ? 6.537 5.502 -24.311 1.00 76.75 71 PHE A CA 1
ATOM 563 C C . PHE A 1 71 ? 6.866 4.915 -22.923 1.00 76.75 71 PHE A C 1
ATOM 565 O O . PHE A 1 71 ? 6.035 4.961 -22.016 1.00 76.75 71 PHE A O 1
ATOM 572 N N . ILE A 1 72 ? 8.096 4.424 -22.725 1.00 79.19 72 ILE A N 1
ATOM 573 C CA . ILE A 1 72 ? 8.550 3.838 -21.452 1.00 79.19 72 ILE A CA 1
ATOM 574 C C . ILE A 1 72 ? 8.688 4.919 -20.369 1.00 79.19 72 ILE A C 1
ATOM 576 O O . ILE A 1 72 ? 8.334 4.686 -19.213 1.00 79.19 72 ILE A O 1
ATOM 580 N N . GLU A 1 73 ? 9.119 6.128 -20.745 1.00 78.69 73 GLU A N 1
ATOM 581 C CA . GLU A 1 73 ? 9.179 7.294 -19.847 1.00 78.69 73 GLU A CA 1
ATOM 582 C C . GLU A 1 73 ? 7.800 7.634 -19.249 1.00 78.69 73 GLU A C 1
ATOM 584 O O . GLU A 1 73 ? 7.687 7.867 -18.043 1.00 78.69 73 GLU A O 1
ATOM 589 N N . HIS A 1 74 ? 6.736 7.593 -20.061 1.00 82.56 74 HIS A N 1
ATOM 590 C CA . HIS A 1 74 ? 5.370 7.838 -19.587 1.00 82.56 74 HIS A CA 1
ATOM 591 C C . HIS A 1 74 ? 4.874 6.709 -18.676 1.00 82.56 74 HIS A C 1
ATOM 593 O O . HIS A 1 74 ? 4.332 6.979 -17.603 1.00 82.56 74 HIS A O 1
ATOM 599 N N . MET A 1 75 ? 5.102 5.442 -19.049 1.00 84.62 75 MET A N 1
ATOM 600 C CA . MET A 1 75 ? 4.730 4.289 -18.215 1.00 84.62 75 MET A CA 1
ATOM 601 C C . MET A 1 75 ? 5.353 4.342 -16.815 1.00 84.62 75 MET A C 1
ATOM 603 O O . MET A 1 75 ? 4.698 3.963 -15.841 1.00 84.62 75 MET A O 1
ATOM 607 N N . ARG A 1 76 ? 6.589 4.846 -16.701 1.00 83.81 76 ARG A N 1
ATOM 608 C CA . ARG A 1 76 ? 7.290 4.999 -15.420 1.00 83.81 76 ARG A CA 1
ATOM 609 C C . ARG A 1 76 ? 6.549 5.948 -14.475 1.00 83.81 76 ARG A C 1
ATOM 611 O O . ARG A 1 76 ? 6.368 5.622 -13.304 1.00 83.81 76 ARG A O 1
ATOM 618 N N . TRP A 1 77 ? 6.071 7.084 -14.984 1.00 84.50 77 TRP A N 1
ATOM 619 C CA . TRP A 1 77 ? 5.294 8.049 -14.198 1.00 84.50 77 TRP A CA 1
ATOM 620 C C . TRP A 1 77 ? 3.932 7.500 -13.772 1.00 84.50 77 TRP A C 1
ATOM 622 O O . TRP A 1 77 ? 3.552 7.640 -12.607 1.00 84.50 77 TRP A O 1
ATOM 632 N N . TYR A 1 78 ? 3.230 6.812 -14.678 1.00 87.19 78 TYR A N 1
ATOM 633 C CA . TYR A 1 78 ? 1.970 6.143 -14.342 1.00 87.19 78 TYR A CA 1
ATOM 634 C C . TYR A 1 78 ? 2.154 5.079 -13.258 1.00 87.19 78 TYR A C 1
ATOM 636 O O . TYR A 1 78 ? 1.311 4.968 -12.369 1.00 87.19 78 TYR A O 1
ATOM 644 N N . HIS A 1 79 ? 3.271 4.344 -13.276 1.00 87.81 79 HIS A N 1
ATOM 645 C CA . HIS A 1 79 ? 3.581 3.384 -12.220 1.00 87.81 79 HIS A CA 1
ATOM 646 C C . HIS A 1 79 ? 3.771 4.067 -10.852 1.00 87.81 79 HIS A C 1
ATOM 648 O O . HIS A 1 79 ? 3.214 3.636 -9.845 1.00 87.81 79 HIS A O 1
ATOM 654 N N . VAL A 1 80 ? 4.521 5.165 -10.779 1.00 85.94 80 VAL A N 1
ATOM 655 C CA . VAL A 1 80 ? 4.712 5.869 -9.497 1.00 85.94 80 VAL A CA 1
ATOM 656 C C . VAL A 1 80 ? 3.385 6.418 -8.963 1.00 85.94 80 VAL A C 1
ATOM 658 O O . VAL A 1 80 ? 3.085 6.270 -7.778 1.00 85.94 80 VAL A O 1
ATOM 661 N N . PHE A 1 81 ? 2.554 6.994 -9.833 1.00 91.19 81 PHE A N 1
ATOM 662 C CA . PHE A 1 81 ? 1.255 7.529 -9.433 1.00 91.19 81 PHE A CA 1
ATOM 663 C C . PHE A 1 81 ? 0.294 6.434 -8.945 1.00 91.19 81 PHE A C 1
ATOM 665 O O . PHE A 1 81 ? -0.338 6.592 -7.901 1.00 91.19 81 PHE A O 1
ATOM 672 N N . ALA A 1 82 ? 0.222 5.299 -9.647 1.00 87.88 82 ALA A N 1
ATOM 673 C CA . ALA A 1 82 ? -0.607 4.165 -9.242 1.00 87.88 82 ALA A CA 1
ATOM 674 C C . ALA A 1 82 ? -0.186 3.597 -7.875 1.00 87.88 82 ALA A C 1
ATOM 676 O O . ALA A 1 82 ? -1.043 3.274 -7.053 1.00 87.88 82 ALA A O 1
ATOM 677 N N . PHE A 1 83 ? 1.118 3.540 -7.589 1.00 86.81 83 PHE A N 1
ATOM 678 C CA . PHE A 1 83 ? 1.620 3.120 -6.280 1.00 86.81 83 PHE A CA 1
ATOM 679 C C . PHE A 1 83 ? 1.194 4.057 -5.153 1.00 86.81 83 PHE A C 1
ATOM 681 O O . PHE A 1 83 ? 0.670 3.613 -4.129 1.00 86.81 83 PHE A O 1
ATOM 688 N N . LEU A 1 84 ? 1.392 5.364 -5.344 1.00 88.19 84 LEU A N 1
ATOM 689 C CA . LEU A 1 84 ? 0.964 6.374 -4.378 1.00 88.19 84 LEU A CA 1
ATOM 690 C C . LEU A 1 84 ? -0.549 6.298 -4.147 1.00 88.19 84 LEU A C 1
ATOM 692 O O . LEU A 1 84 ? -1.002 6.364 -3.012 1.00 88.19 84 LEU A O 1
ATOM 696 N N . TRP A 1 85 ? -1.329 6.071 -5.201 1.00 89.75 85 TRP A N 1
ATOM 69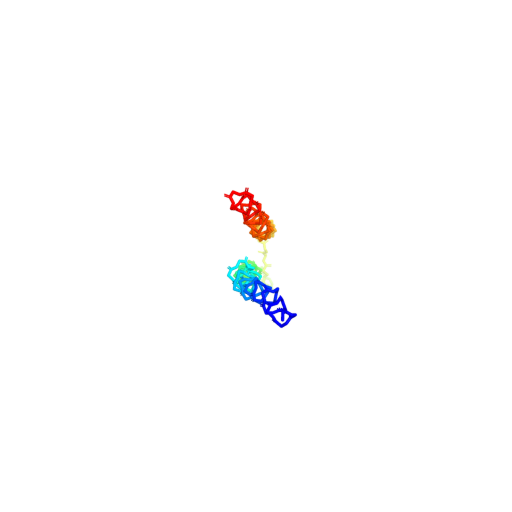7 C CA . TRP A 1 85 ? -2.776 5.927 -5.089 1.00 89.75 85 TRP A CA 1
ATOM 698 C C . TRP A 1 85 ? -3.190 4.699 -4.264 1.00 89.75 85 TRP A C 1
ATOM 700 O O . TRP A 1 85 ? -3.975 4.803 -3.320 1.00 89.75 85 TRP A O 1
ATOM 710 N N . VAL A 1 86 ? -2.645 3.524 -4.588 1.00 88.31 86 VAL A N 1
ATOM 711 C CA . VAL A 1 86 ? -2.991 2.263 -3.912 1.00 88.31 86 VAL A CA 1
ATOM 712 C C . VAL A 1 86 ? -2.538 2.265 -2.450 1.00 88.31 86 VAL A C 1
ATOM 714 O O . VAL A 1 86 ? -3.275 1.806 -1.579 1.00 88.31 86 VAL A O 1
ATOM 717 N N . THR A 1 87 ? -1.356 2.809 -2.151 1.00 85.81 87 THR A N 1
ATOM 718 C CA . THR A 1 87 ? -0.863 2.910 -0.766 1.00 85.81 87 THR A CA 1
ATOM 719 C C . THR A 1 87 ? -1.765 3.791 0.095 1.00 85.81 87 THR A C 1
ATOM 721 O O . THR A 1 87 ? -2.128 3.378 1.195 1.00 85.81 87 THR A O 1
ATOM 724 N N . GLN A 1 88 ? -2.204 4.945 -0.417 1.00 88.31 88 GLN A N 1
ATOM 725 C CA . GLN A 1 88 ? -3.157 5.820 0.277 1.00 88.31 88 GLN A CA 1
ATOM 726 C C . GLN A 1 88 ? -4.494 5.117 0.539 1.00 88.31 88 GLN A C 1
ATOM 728 O O . GLN A 1 88 ? -5.027 5.200 1.643 1.00 88.31 88 GLN A O 1
ATOM 733 N N . PHE A 1 89 ? -5.005 4.360 -0.436 1.00 88.25 89 PHE A N 1
ATOM 734 C CA . PHE A 1 89 ? -6.231 3.580 -0.263 1.00 88.25 89 PHE A CA 1
ATOM 735 C C . PHE A 1 89 ? -6.102 2.534 0.856 1.00 88.25 89 PHE A C 1
ATOM 737 O O . PHE A 1 89 ? -6.961 2.446 1.731 1.00 88.25 89 PHE A O 1
ATOM 744 N N . ILE A 1 90 ? -5.003 1.773 0.875 1.00 86.12 90 ILE A N 1
ATOM 745 C CA . ILE A 1 90 ? -4.774 0.741 1.898 1.00 86.12 90 ILE A CA 1
ATOM 746 C C . ILE A 1 90 ? -4.609 1.365 3.291 1.00 86.12 90 ILE A C 1
ATOM 748 O O . ILE A 1 90 ? -5.119 0.811 4.265 1.00 86.12 90 ILE A O 1
ATOM 752 N N . LEU A 1 91 ? -3.916 2.501 3.401 1.00 85.06 91 LEU A N 1
ATOM 753 C CA . LEU A 1 91 ? -3.765 3.229 4.665 1.00 85.06 91 LEU A CA 1
ATOM 754 C C . LEU A 1 91 ? -5.115 3.753 5.173 1.00 85.06 91 LEU A C 1
ATOM 756 O O . LEU A 1 91 ? -5.454 3.530 6.331 1.00 85.06 91 LEU A O 1
ATOM 760 N N . ALA A 1 92 ? -5.945 4.320 4.295 1.00 87.31 92 ALA A N 1
ATOM 761 C CA . ALA A 1 92 ? -7.289 4.761 4.661 1.00 87.31 92 ALA A CA 1
ATOM 762 C C . ALA A 1 92 ? -8.163 3.603 5.184 1.00 87.31 92 ALA A C 1
ATOM 764 O O . ALA A 1 92 ? -8.891 3.756 6.164 1.00 87.31 92 ALA A O 1
ATOM 765 N N . CYS A 1 93 ? -8.065 2.409 4.587 1.00 84.69 93 CYS A N 1
ATOM 766 C CA . CYS A 1 93 ? -8.771 1.227 5.089 1.00 84.69 93 CYS A CA 1
ATOM 767 C C . CYS A 1 93 ? -8.318 0.815 6.500 1.00 84.69 93 CYS A C 1
ATOM 769 O O . CYS A 1 93 ? -9.132 0.322 7.290 1.00 84.69 93 CYS A O 1
ATOM 771 N N . GLN A 1 94 ? -7.040 1.012 6.836 1.00 84.25 94 GLN A N 1
ATOM 772 C CA . GLN A 1 94 ? -6.538 0.745 8.186 1.00 84.25 94 GLN A CA 1
ATOM 773 C C . GLN A 1 94 ? -7.184 1.693 9.194 1.00 84.25 94 GLN A C 1
ATOM 775 O O . GLN A 1 94 ? -7.722 1.224 10.199 1.00 84.25 94 GLN A O 1
ATOM 780 N N . ASP A 1 95 ? -7.227 2.988 8.883 1.00 83.81 95 ASP A N 1
ATOM 781 C CA . ASP A 1 95 ? -7.820 4.004 9.755 1.00 83.81 95 ASP A CA 1
ATOM 782 C C . ASP A 1 95 ? -9.325 3.784 9.963 1.00 83.81 95 ASP A C 1
ATOM 784 O O . ASP A 1 95 ? -9.819 3.885 11.088 1.00 83.81 95 ASP A O 1
ATOM 788 N N . VAL A 1 96 ? -10.054 3.373 8.918 1.00 87.69 96 VAL A N 1
ATOM 789 C CA . VAL A 1 96 ? -11.477 3.002 9.030 1.00 87.69 96 VAL A CA 1
ATOM 790 C C . VAL A 1 96 ? -11.671 1.794 9.947 1.00 87.69 96 VAL A C 1
ATOM 792 O O . VAL A 1 96 ? -12.593 1.776 10.762 1.00 87.69 96 VAL A O 1
ATOM 795 N N . THR A 1 97 ? -10.800 0.788 9.858 1.00 84.75 97 THR A N 1
ATOM 796 C CA . THR A 1 97 ? -10.913 -0.415 10.698 1.00 84.75 97 THR A CA 1
ATOM 797 C C . THR A 1 97 ? -10.640 -0.094 12.168 1.00 84.75 97 THR A C 1
ATOM 799 O O . THR A 1 97 ? -11.342 -0.583 13.056 1.00 84.75 97 THR A O 1
ATOM 802 N N . ILE A 1 98 ? -9.664 0.780 12.431 1.00 82.62 98 ILE A N 1
ATOM 803 C CA . ILE A 1 98 ? -9.354 1.272 13.778 1.00 82.62 98 ILE A CA 1
ATOM 804 C C . ILE A 1 98 ? -10.540 2.074 14.330 1.00 82.62 98 ILE A C 1
ATOM 806 O O . ILE A 1 98 ? -10.993 1.810 15.446 1.00 82.62 98 ILE A O 1
ATOM 810 N N . ALA A 1 99 ? -11.096 2.996 13.540 1.00 85.06 99 ALA A N 1
ATOM 811 C CA . ALA A 1 99 ? -12.270 3.775 13.926 1.00 85.06 99 ALA A CA 1
ATOM 812 C C . ALA A 1 99 ? -13.492 2.882 14.212 1.00 85.06 99 ALA A C 1
ATOM 814 O O . ALA A 1 99 ? -14.199 3.100 15.198 1.00 85.06 99 ALA A O 1
ATOM 815 N N . GLY A 1 100 ? -13.706 1.834 13.412 1.00 83.75 100 GLY A N 1
ATOM 816 C CA . GLY A 1 100 ? -14.768 0.849 13.626 1.00 83.75 100 GLY A CA 1
ATOM 817 C C . GLY A 1 100 ? -14.618 0.084 14.944 1.00 83.75 100 GLY A C 1
ATOM 818 O O . GLY A 1 100 ? -15.588 -0.065 15.690 1.00 83.75 100 GLY A O 1
ATOM 819 N N . ALA A 1 101 ? -13.398 -0.338 15.288 1.00 82.00 101 ALA A N 1
ATOM 820 C CA . ALA A 1 101 ? -13.124 -1.005 16.561 1.00 82.00 101 ALA A CA 1
ATOM 821 C C . ALA A 1 101 ? -13.411 -0.095 17.768 1.00 82.00 101 ALA A C 1
ATOM 823 O O . ALA A 1 101 ? -14.013 -0.532 18.754 1.00 82.00 101 ALA A O 1
ATOM 824 N N . VAL A 1 102 ? -13.023 1.181 17.672 1.00 81.62 102 VAL A N 1
ATOM 825 C CA . VAL A 1 102 ? -13.296 2.192 18.702 1.00 81.62 102 VAL A CA 1
ATOM 826 C C . VAL A 1 102 ? -14.803 2.432 18.839 1.00 81.62 102 VAL A C 1
ATOM 828 O O . VAL A 1 102 ? -15.329 2.407 19.953 1.00 81.62 102 VAL A O 1
ATOM 831 N N . ALA A 1 103 ? -15.526 2.583 17.726 1.00 85.19 103 ALA A N 1
ATOM 832 C CA . ALA A 1 103 ? -16.978 2.763 17.730 1.00 85.19 103 ALA A CA 1
ATOM 833 C C . ALA A 1 103 ? -17.709 1.578 18.389 1.00 85.19 103 ALA A C 1
ATOM 835 O O . ALA A 1 103 ? -18.595 1.775 19.223 1.00 85.19 103 ALA A O 1
ATOM 836 N N . GLN A 1 104 ? -17.293 0.342 18.094 1.00 82.19 104 GLN A N 1
ATOM 837 C CA . GLN A 1 104 ? -17.882 -0.860 18.687 1.00 82.19 104 GLN A CA 1
ATOM 838 C C . GLN A 1 104 ? -17.700 -0.915 20.213 1.00 82.19 104 GLN A C 1
ATOM 840 O O . GLN A 1 104 ? -18.603 -1.351 20.935 1.00 82.19 104 GLN A O 1
ATOM 845 N N . TRP A 1 105 ? -16.565 -0.436 20.732 1.00 79.12 105 TRP A N 1
ATOM 846 C CA . TRP A 1 105 ? -16.343 -0.327 22.176 1.00 79.12 105 TRP A CA 1
ATOM 847 C C . TRP A 1 105 ? -17.291 0.690 22.831 1.00 79.12 105 TRP A C 1
ATOM 849 O O . TRP A 1 105 ? -17.900 0.382 23.860 1.00 79.12 105 TRP A O 1
ATOM 859 N N . TYR A 1 106 ? -17.479 1.862 22.212 1.00 76.81 106 TYR A N 1
ATOM 860 C CA . TYR A 1 106 ? -18.411 2.884 22.704 1.00 76.81 106 TYR A CA 1
ATOM 861 C C . TYR A 1 106 ? -19.863 2.384 22.744 1.00 76.81 106 TYR A C 1
ATOM 863 O O . TYR A 1 106 ? -20.550 2.561 23.757 1.00 76.81 106 TYR A O 1
ATOM 871 N N . PHE A 1 107 ? -20.329 1.710 21.689 1.00 77.44 107 PHE A N 1
ATOM 872 C CA . PHE A 1 107 ? -21.694 1.172 21.650 1.00 77.44 107 PHE A CA 1
ATOM 873 C C . PHE A 1 107 ? -21.909 0.012 22.628 1.00 77.44 107 PHE A C 1
ATOM 875 O O . PHE A 1 107 ? -22.950 -0.070 23.273 1.00 77.44 107 PHE A O 1
ATOM 882 N N . THR A 1 108 ? -20.900 -0.831 22.849 1.00 77.56 108 THR A N 1
ATOM 883 C CA . THR A 1 108 ? -21.005 -1.910 23.847 1.00 77.56 108 THR A CA 1
ATOM 884 C C . THR A 1 108 ? -21.124 -1.365 25.277 1.00 77.56 1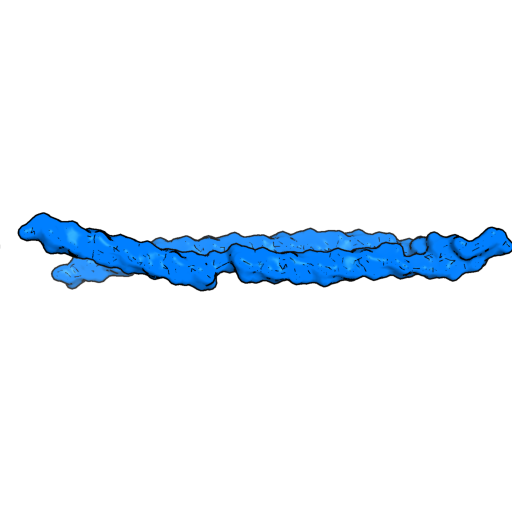08 THR A C 1
ATOM 886 O O . THR A 1 108 ? -21.812 -1.946 26.115 1.00 77.56 108 THR A O 1
ATOM 889 N N . ARG A 1 109 ? -20.469 -0.236 25.582 1.00 69.50 109 ARG A N 1
ATOM 890 C CA . ARG A 1 109 ? -20.513 0.381 26.917 1.00 69.50 109 ARG A CA 1
ATOM 891 C C . ARG A 1 109 ? -21.855 1.054 27.226 1.00 69.50 109 ARG A C 1
ATOM 893 O O . ARG A 1 109 ? -22.264 1.065 28.385 1.00 69.50 109 ARG A O 1
ATOM 900 N N . SER A 1 110 ? -22.514 1.632 26.222 1.00 73.12 110 SER A N 1
ATOM 901 C CA . SER A 1 110 ? -23.792 2.337 26.402 1.00 73.12 110 SER A CA 1
ATOM 902 C C . SER A 1 110 ? -24.959 1.381 26.653 1.00 73.12 110 SER A C 1
ATOM 904 O O . SER A 1 110 ? -25.735 1.635 27.573 1.00 73.12 110 SER A O 1
ATOM 906 N N . GLY A 1 111 ? -25.026 0.253 25.936 1.00 72.06 111 GLY A N 1
ATOM 907 C CA . GLY A 1 111 ? -26.040 -0.786 26.171 1.00 72.06 111 GLY A CA 1
ATOM 908 C C . GLY A 1 111 ? -26.001 -1.343 27.599 1.00 72.06 111 GLY A C 1
ATOM 909 O O . GLY A 1 111 ? -27.016 -1.341 28.287 1.00 72.06 111 GLY A O 1
ATOM 910 N N . LEU A 1 112 ? -24.801 -1.658 28.108 1.00 70.19 112 LEU A N 1
ATOM 911 C CA . LEU A 1 112 ? -24.614 -2.166 29.475 1.00 70.19 112 LEU A CA 1
ATOM 912 C C . LEU A 1 112 ? -25.177 -1.224 30.556 1.00 70.19 112 LEU A C 1
ATOM 914 O O . LEU A 1 112 ? -25.646 -1.666 31.603 1.00 70.19 112 LEU A O 1
ATOM 918 N N . HIS A 1 113 ? -25.095 0.091 30.337 1.00 62.12 113 HIS A N 1
ATOM 919 C CA . HIS A 1 113 ? -25.588 1.066 31.307 1.00 62.12 113 HIS A CA 1
ATOM 920 C C . HIS A 1 113 ? -27.119 1.141 31.328 1.00 62.12 113 HIS A C 1
ATOM 922 O O . HIS A 1 113 ? -27.683 1.458 32.374 1.00 62.12 113 HIS A O 1
ATOM 928 N N . GLN A 1 114 ? -27.790 0.848 30.207 1.00 68.56 114 GLN A N 1
ATOM 929 C CA . GLN A 1 114 ? -29.247 0.730 30.194 1.00 68.56 114 GLN A CA 1
ATOM 930 C C . GLN A 1 114 ? -29.698 -0.496 30.982 1.00 68.56 114 GLN A C 1
ATOM 932 O O . GLN A 1 114 ? -30.561 -0.337 31.836 1.00 68.56 114 GLN A O 1
ATOM 937 N N . ASP A 1 115 ? -29.062 -1.655 30.794 1.00 63.84 115 ASP A N 1
ATOM 938 C CA . ASP A 1 115 ? -29.436 -2.911 31.463 1.00 63.84 115 ASP A CA 1
ATOM 939 C C . ASP A 1 115 ? -29.403 -2.806 33.001 1.00 63.84 115 ASP A C 1
ATOM 941 O O . ASP A 1 115 ? -30.283 -3.322 33.683 1.00 63.84 115 ASP A O 1
ATOM 945 N N . ILE A 1 116 ? -28.432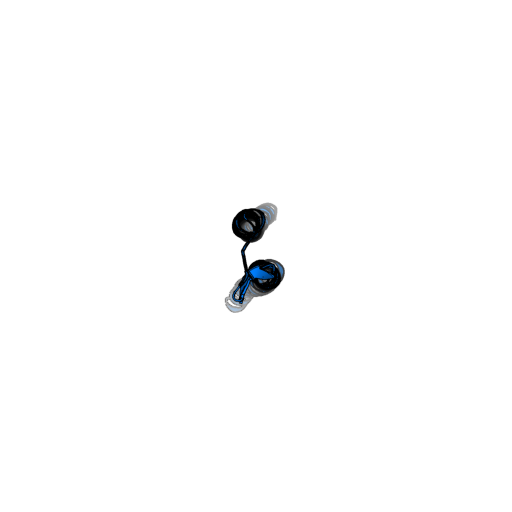 -2.066 33.554 1.00 65.94 116 ILE A N 1
ATOM 946 C CA . ILE A 1 116 ? -28.305 -1.816 35.004 1.00 65.94 116 ILE A CA 1
ATOM 947 C C . ILE A 1 116 ? -29.444 -0.943 35.551 1.00 65.94 116 ILE A C 1
ATOM 949 O O . ILE A 1 116 ? -29.774 -1.035 36.728 1.00 65.94 116 ILE A O 1
ATOM 953 N N . LYS A 1 117 ? -30.041 -0.067 34.736 1.00 69.06 117 LYS A N 1
ATOM 954 C CA . LYS A 1 117 ? -31.153 0.786 35.189 1.00 69.06 117 LYS A CA 1
ATOM 955 C C . LYS A 1 117 ? -32.505 0.080 35.164 1.00 69.06 117 LYS A C 1
ATOM 957 O O . LYS A 1 117 ? -33.456 0.617 35.723 1.00 69.06 117 LYS A O 1
ATOM 962 N N . VAL A 1 118 ? -32.596 -1.075 34.506 1.00 69.88 118 VAL A N 1
ATOM 963 C CA . VAL A 1 118 ? -33.832 -1.869 34.418 1.00 69.88 118 VAL A CA 1
ATOM 964 C C . VAL A 1 118 ? -33.882 -2.991 35.467 1.00 69.88 118 VAL A C 1
ATOM 966 O O . VAL A 1 118 ? -34.900 -3.673 35.561 1.00 69.88 118 VAL A O 1
ATOM 969 N N . SER A 1 119 ? -32.812 -3.178 36.254 1.00 49.34 119 SER A N 1
ATOM 970 C CA . SER A 1 119 ? -32.691 -4.158 37.349 1.00 49.34 119 SER A CA 1
ATOM 971 C C . SER A 1 119 ? -32.720 -3.499 38.721 1.00 49.34 119 SER A C 1
ATOM 973 O O . SER A 1 119 ? -33.384 -4.050 39.623 1.00 49.34 119 SER A O 1
#

Secondary structure (DSSP, 8-state):
-HHHHHHHHHHHHHHHHHHHHHHHHHH--HHHHHHHHHHHHHHHHHHHHHHHH--EEEEETTEEEEE--HHHHHHHHHHHHHHHHHHHHHHHHHHHHHHHHHHHHHHHHHHHHHHHH--